Protein AF-A0A5Q4DGR4-F1 (afdb_monomer_lite)

Foldseek 3Di:
DVVVVVVVVVVVVVVVVVVVVVVVVVVVVVVVVVVVVVVVVVPDDPDADWDDLVVCVPPPPVVSVVCVVPPDGRHGDDDDD

Radius of gyration: 28.08 Å; chains: 1; bounding box: 67×24×64 Å

Sequence (81 aa):
MTNFKIILLVLAALMLAAIALGLWVHSSDRAQAAQVWAALESAREADPQLYDPTMVADLPEIAQRYFARAVEPGTEVVPEI

Structure (mmCIF, N/CA/C/O backbone):
data_AF-A0A5Q4DGR4-F1
#
_entry.id   AF-A0A5Q4DGR4-F1
#
loop_
_atom_site.group_PDB
_atom_site.id
_atom_site.type_symbol
_atom_site.label_atom_id
_atom_site.label_alt_id
_atom_site.label_comp_id
_atom_site.label_asym_id
_atom_site.label_entity_id
_atom_site.label_seq_id
_atom_site.pdbx_PDB_ins_code
_atom_site.Cartn_x
_atom_site.Cartn_y
_atom_site.Cartn_z
_atom_site.occupancy
_atom_site.B_iso_or_equiv
_atom_site.auth_seq_id
_atom_site.auth_comp_id
_atom_site.auth_asym_id
_atom_site.auth_atom_id
_atom_site.pdbx_PDB_model_num
ATOM 1 N N . MET A 1 1 ? 41.716 2.763 -33.519 1.00 63.19 1 MET A N 1
ATOM 2 C CA . MET A 1 1 ? 40.370 2.740 -34.144 1.00 63.19 1 MET A CA 1
ATOM 3 C C . MET A 1 1 ? 39.513 1.563 -33.659 1.00 63.19 1 MET A C 1
ATOM 5 O O . MET A 1 1 ? 38.360 1.786 -33.318 1.00 63.19 1 MET A O 1
ATOM 9 N N . THR A 1 2 ? 40.046 0.338 -33.562 1.00 84.75 2 THR A N 1
ATOM 10 C CA . THR A 1 2 ? 39.297 -0.861 -33.114 1.00 84.75 2 THR A CA 1
ATOM 11 C C . THR A 1 2 ? 38.842 -0.802 -31.652 1.00 84.75 2 THR A C 1
ATOM 13 O O . THR A 1 2 ? 37.681 -1.064 -31.367 1.00 84.75 2 THR A O 1
ATOM 16 N N . ASN A 1 3 ? 39.708 -0.362 -30.735 1.00 88.19 3 ASN A N 1
ATOM 17 C CA . ASN A 1 3 ? 39.382 -0.310 -29.302 1.00 88.19 3 ASN A CA 1
ATOM 18 C C . ASN A 1 3 ? 38.215 0.642 -29.001 1.00 88.19 3 ASN A C 1
ATOM 20 O O . ASN A 1 3 ? 37.342 0.319 -28.206 1.00 88.19 3 ASN A O 1
ATOM 24 N N . PHE A 1 4 ? 38.152 1.782 -29.696 1.00 91.75 4 PHE A N 1
ATOM 25 C CA . PHE A 1 4 ? 37.052 2.739 -29.560 1.00 91.75 4 PHE A CA 1
ATOM 26 C C . PHE A 1 4 ? 35.709 2.145 -30.011 1.00 91.75 4 PHE A C 1
ATOM 28 O O . PHE A 1 4 ? 34.698 2.321 -29.339 1.00 91.75 4 PHE A O 1
ATOM 35 N N . LYS A 1 5 ? 35.706 1.373 -31.107 1.00 92.19 5 LYS A N 1
ATOM 36 C CA . LYS A 1 5 ? 34.514 0.654 -31.583 1.00 92.19 5 LYS A CA 1
ATOM 37 C C . LYS A 1 5 ? 34.036 -0.401 -30.584 1.00 92.19 5 LYS A C 1
ATOM 39 O O . LYS A 1 5 ? 32.835 -0.523 -30.373 1.00 92.19 5 LYS A O 1
ATOM 44 N N . ILE A 1 6 ? 34.963 -1.133 -29.963 1.00 95.19 6 ILE A N 1
ATOM 45 C CA . ILE A 1 6 ? 34.638 -2.135 -28.936 1.00 95.19 6 ILE A CA 1
ATOM 46 C C . ILE A 1 6 ? 34.023 -1.453 -27.711 1.00 95.19 6 ILE A C 1
ATOM 48 O O . ILE A 1 6 ? 32.983 -1.894 -27.236 1.00 95.19 6 ILE A O 1
ATOM 52 N N . ILE A 1 7 ? 34.609 -0.345 -27.247 1.00 95.06 7 ILE A N 1
ATOM 53 C CA . ILE A 1 7 ? 34.075 0.429 -26.116 1.00 95.06 7 ILE A CA 1
ATOM 54 C C . ILE A 1 7 ? 32.652 0.917 -26.414 1.00 95.06 7 ILE A C 1
ATOM 56 O O . ILE A 1 7 ? 31.766 0.755 -25.579 1.00 95.06 7 ILE A O 1
ATOM 60 N N . LEU A 1 8 ? 32.411 1.454 -27.613 1.00 95.38 8 LEU A N 1
ATOM 61 C CA . LEU A 1 8 ? 31.077 1.882 -28.045 1.00 95.38 8 LEU A CA 1
ATOM 62 C C . LEU A 1 8 ? 30.068 0.730 -28.072 1.00 95.38 8 LEU A C 1
ATOM 64 O O . LEU A 1 8 ? 28.940 0.903 -27.620 1.00 95.38 8 LEU A O 1
ATOM 68 N N . LEU A 1 9 ? 30.471 -0.442 -28.568 1.00 96.00 9 LEU A N 1
ATOM 69 C CA . LEU A 1 9 ? 29.619 -1.633 -28.593 1.00 96.00 9 LEU A CA 1
ATOM 70 C C . LEU A 1 9 ? 29.248 -2.101 -27.186 1.00 96.00 9 LEU A C 1
ATOM 72 O O . LEU A 1 9 ? 28.083 -2.394 -26.927 1.00 96.00 9 LEU A O 1
ATOM 76 N N . VAL A 1 10 ? 30.219 -2.132 -26.272 1.00 96.31 10 VAL A N 1
ATOM 77 C CA . VAL A 1 10 ? 29.979 -2.501 -24.872 1.00 96.31 10 VAL A CA 1
ATOM 78 C C . VAL A 1 10 ? 29.045 -1.493 -24.209 1.00 96.31 10 VAL A C 1
ATOM 80 O O . VAL A 1 10 ? 28.088 -1.894 -23.554 1.00 96.31 10 VAL A O 1
ATOM 83 N N . LEU A 1 11 ? 29.263 -0.194 -24.418 1.00 96.81 11 LEU A N 1
ATOM 84 C CA . LEU A 1 11 ? 28.409 0.844 -23.845 1.00 96.81 11 LEU A CA 1
ATOM 85 C C . LEU A 1 11 ? 26.970 0.752 -24.371 1.00 96.81 11 LEU A C 1
ATOM 87 O O . LEU A 1 11 ? 26.024 0.830 -23.591 1.00 96.81 11 LEU A O 1
ATOM 91 N N . ALA A 1 12 ? 26.803 0.529 -25.676 1.00 96.44 12 ALA A N 1
ATOM 92 C CA . ALA A 1 12 ? 25.492 0.336 -26.284 1.00 96.44 12 ALA A CA 1
ATOM 93 C C . ALA A 1 12 ? 24.786 -0.910 -25.725 1.00 96.44 12 ALA A C 1
ATOM 95 O O . ALA A 1 12 ? 23.605 -0.846 -25.388 1.00 96.44 12 ALA A O 1
ATOM 96 N N . ALA A 1 13 ? 25.508 -2.022 -25.561 1.00 96.50 13 ALA A N 1
ATOM 97 C CA . ALA A 1 13 ? 24.964 -3.239 -24.965 1.00 96.50 13 ALA A CA 1
ATOM 98 C C . ALA A 1 13 ? 24.527 -3.020 -23.507 1.00 96.50 13 ALA A C 1
ATOM 100 O O . ALA A 1 13 ? 23.439 -3.446 -23.123 1.00 96.50 13 ALA A O 1
ATOM 101 N N . LEU A 1 14 ? 25.330 -2.306 -22.712 1.00 97.00 14 LEU A N 1
ATOM 102 C CA . LEU A 1 14 ? 24.986 -1.962 -21.331 1.00 97.00 14 LEU A CA 1
ATOM 103 C C . LEU A 1 14 ? 23.758 -1.051 -21.256 1.00 97.00 14 LEU A C 1
ATOM 105 O O . LEU A 1 14 ? 22.886 -1.282 -20.421 1.00 97.00 14 LEU A O 1
ATOM 109 N N . MET A 1 15 ? 23.646 -0.059 -22.144 1.00 96.62 15 MET A N 1
ATOM 110 C CA . MET A 1 15 ? 22.452 0.786 -22.216 1.00 96.62 15 MET A CA 1
ATOM 111 C C . MET A 1 15 ? 21.201 -0.026 -22.549 1.00 96.62 15 MET A C 1
ATOM 113 O O . MET A 1 15 ? 20.176 0.142 -21.892 1.00 96.62 15 MET A O 1
ATOM 117 N N . LEU A 1 16 ? 21.276 -0.929 -23.528 1.00 96.88 16 LEU A N 1
ATOM 118 C CA . LEU A 1 16 ? 20.145 -1.786 -23.887 1.00 96.88 16 LEU A CA 1
ATOM 119 C C . LEU A 1 16 ? 19.743 -2.709 -22.734 1.00 96.88 16 LEU A C 1
ATOM 121 O O . LEU A 1 16 ? 18.554 -2.844 -22.454 1.00 96.88 16 LEU A O 1
ATOM 125 N N . ALA A 1 17 ? 20.716 -3.290 -22.029 1.00 95.94 17 ALA A N 1
ATOM 126 C CA . ALA A 1 17 ? 20.456 -4.112 -20.852 1.00 95.94 17 ALA A CA 1
ATOM 127 C C . ALA A 1 17 ? 19.781 -3.305 -19.730 1.00 95.94 17 ALA A C 1
ATOM 129 O O . ALA A 1 17 ? 18.804 -3.770 -19.147 1.00 95.94 17 ALA A O 1
ATOM 130 N N . ALA A 1 18 ? 20.246 -2.080 -19.469 1.00 95.50 18 ALA A N 1
ATOM 131 C CA . ALA A 1 18 ? 19.650 -1.201 -18.467 1.00 95.50 18 ALA A CA 1
ATOM 132 C C . ALA A 1 18 ? 18.204 -0.817 -18.819 1.00 95.50 18 ALA A C 1
ATOM 134 O O . ALA A 1 18 ? 17.333 -0.850 -17.952 1.00 95.50 18 ALA A O 1
ATOM 135 N N . ILE A 1 19 ? 17.927 -0.508 -20.090 1.00 96.62 19 ILE A N 1
ATOM 136 C CA . ILE A 1 19 ? 16.571 -0.192 -20.562 1.00 96.62 19 ILE A CA 1
ATOM 137 C C . ILE A 1 19 ? 15.660 -1.415 -20.437 1.00 96.62 19 ILE A C 1
ATOM 139 O O . ILE A 1 19 ? 14.559 -1.302 -19.902 1.00 96.62 19 ILE A O 1
ATOM 143 N N . ALA A 1 20 ? 16.115 -2.585 -20.891 1.00 95.62 20 ALA A N 1
ATOM 144 C CA . ALA A 1 20 ? 15.345 -3.821 -20.796 1.00 95.62 20 ALA A CA 1
ATOM 145 C C . ALA A 1 20 ? 15.012 -4.165 -19.337 1.00 95.62 20 ALA A C 1
ATOM 147 O O . ALA A 1 20 ? 13.867 -4.492 -19.028 1.00 95.62 20 ALA A O 1
ATOM 148 N N . LEU A 1 21 ? 15.987 -4.020 -18.435 1.00 94.88 21 LEU A N 1
ATOM 149 C CA . LEU A 1 21 ? 15.788 -4.250 -17.008 1.00 94.88 21 LEU A CA 1
ATOM 150 C C . LEU A 1 21 ? 14.807 -3.238 -16.404 1.00 94.88 21 LEU A C 1
ATOM 152 O O . LEU A 1 21 ? 13.898 -3.634 -15.682 1.00 94.88 21 LEU A O 1
ATOM 156 N N . GLY A 1 22 ? 14.943 -1.951 -16.735 1.00 93.81 22 GLY A N 1
ATOM 157 C CA . GLY A 1 22 ? 14.036 -0.907 -16.257 1.00 93.81 22 GLY A CA 1
ATOM 158 C C . GLY A 1 22 ? 12.590 -1.129 -16.705 1.00 93.81 22 GLY A C 1
ATOM 159 O O . GLY A 1 22 ? 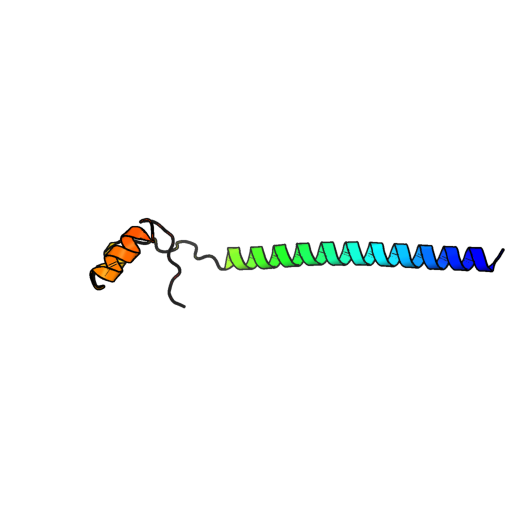11.668 -1.002 -15.901 1.00 93.81 22 GLY A O 1
ATOM 160 N N . LEU A 1 23 ? 12.383 -1.528 -17.963 1.00 94.31 23 LEU A N 1
ATOM 161 C CA . LEU A 1 23 ? 11.057 -1.876 -18.479 1.00 94.31 23 LEU A CA 1
ATOM 162 C C . LEU A 1 23 ? 10.478 -3.106 -17.775 1.00 94.31 23 LEU A C 1
ATOM 164 O O . LEU A 1 23 ? 9.295 -3.112 -17.434 1.00 94.31 23 LEU A O 1
ATOM 168 N N . TRP A 1 24 ? 11.303 -4.127 -17.534 1.00 93.62 24 TRP A N 1
ATOM 169 C CA . TRP A 1 24 ? 10.866 -5.336 -16.845 1.00 93.62 24 TRP A CA 1
ATOM 170 C C . TRP A 1 24 ? 10.447 -5.048 -15.403 1.00 93.62 24 TRP A C 1
ATOM 172 O O . TRP A 1 24 ? 9.332 -5.408 -15.026 1.00 93.62 24 TRP A O 1
ATOM 182 N N . VAL A 1 25 ? 11.269 -4.321 -14.640 1.00 94.38 25 VAL A N 1
ATOM 183 C CA . VAL A 1 25 ? 10.956 -3.924 -13.256 1.00 94.38 25 VAL A CA 1
ATOM 184 C C . VAL A 1 25 ? 9.672 -3.104 -13.210 1.00 94.38 25 VAL A C 1
ATOM 186 O O . VAL A 1 25 ? 8.746 -3.464 -12.495 1.00 94.38 25 VAL A O 1
ATOM 189 N N . HIS A 1 26 ? 9.546 -2.078 -14.054 1.00 91.25 26 HIS A N 1
ATOM 190 C CA . HIS A 1 26 ? 8.340 -1.247 -14.093 1.00 91.25 26 HIS A CA 1
ATOM 191 C C . HIS A 1 26 ? 7.076 -2.045 -14.439 1.00 91.25 26 HIS A C 1
ATOM 193 O O . HIS A 1 26 ? 6.005 -1.807 -13.880 1.00 91.25 26 HIS A O 1
ATOM 199 N N . SER A 1 27 ? 7.184 -3.005 -15.362 1.00 91.19 27 SER A N 1
ATOM 200 C CA . SER A 1 27 ? 6.064 -3.888 -15.702 1.00 91.19 27 SER A CA 1
ATOM 201 C C . SER A 1 27 ? 5.703 -4.833 -14.553 1.00 91.19 27 SER A C 1
ATOM 203 O O . SER A 1 27 ? 4.520 -5.040 -14.284 1.00 91.19 27 SER A O 1
ATOM 205 N N . SER A 1 28 ? 6.712 -5.350 -13.849 1.00 91.69 28 SER A N 1
ATOM 206 C CA . SER A 1 28 ? 6.552 -6.250 -12.711 1.00 91.69 28 SER A CA 1
ATOM 207 C C . SER A 1 28 ? 5.903 -5.533 -11.533 1.00 91.69 28 SER A C 1
ATOM 209 O O . SER A 1 28 ? 4.925 -6.036 -10.990 1.00 91.69 28 SER A O 1
ATOM 211 N N . ASP A 1 29 ? 6.366 -4.330 -11.198 1.00 90.81 29 ASP A N 1
ATOM 212 C CA . ASP A 1 29 ? 5.813 -3.520 -10.110 1.00 90.81 29 ASP A CA 1
ATOM 213 C C . ASP A 1 29 ? 4.344 -3.182 -10.366 1.00 90.81 29 ASP A C 1
ATOM 215 O O . ASP A 1 29 ? 3.502 -3.293 -9.474 1.00 90.81 29 ASP A O 1
ATOM 219 N N . ARG A 1 30 ? 3.994 -2.835 -11.613 1.00 90.06 30 ARG A N 1
ATOM 220 C CA . 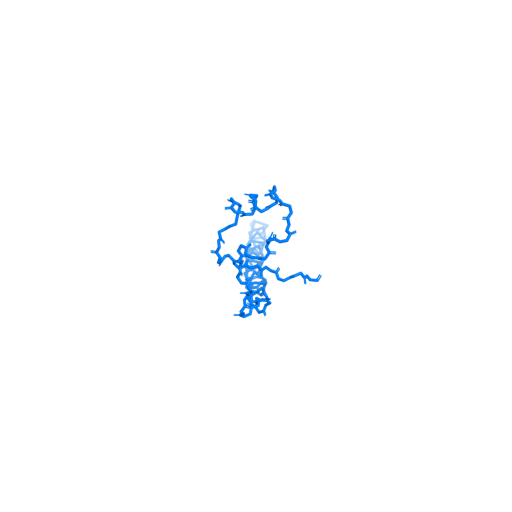ARG A 1 30 ? 2.593 -2.604 -11.991 1.00 90.06 30 ARG A CA 1
ATOM 221 C C . ARG A 1 30 ? 1.747 -3.864 -11.892 1.00 90.06 30 ARG A C 1
ATOM 223 O O . ARG A 1 30 ? 0.621 -3.789 -11.407 1.00 90.06 30 ARG A O 1
ATOM 230 N N . ALA A 1 31 ? 2.265 -5.004 -12.345 1.00 90.56 31 ALA A N 1
ATOM 231 C CA . ALA A 1 31 ? 1.556 -6.274 -12.246 1.00 90.56 31 ALA A CA 1
ATOM 232 C C . ALA A 1 31 ? 1.355 -6.688 -10.782 1.00 90.56 31 ALA A C 1
ATOM 234 O O . ALA A 1 31 ? 0.273 -7.143 -10.418 1.00 90.56 31 ALA A O 1
ATOM 235 N N . GLN A 1 32 ? 2.362 -6.481 -9.934 1.00 90.88 32 GLN A N 1
ATOM 236 C CA . GLN A 1 32 ? 2.290 -6.766 -8.508 1.00 90.88 32 GLN A CA 1
ATOM 237 C C . GLN A 1 32 ? 1.288 -5.846 -7.811 1.00 90.88 32 GLN A C 1
ATOM 239 O O . GLN A 1 32 ? 0.429 -6.333 -7.083 1.00 90.88 32 GLN A O 1
ATOM 244 N N . ALA A 1 33 ? 1.327 -4.541 -8.085 1.00 89.81 33 ALA A N 1
ATOM 245 C CA . ALA A 1 33 ? 0.352 -3.595 -7.551 1.00 89.81 33 ALA A CA 1
ATOM 246 C C . ALA A 1 33 ? -1.079 -3.965 -7.968 1.00 89.81 33 ALA A C 1
ATOM 248 O O . ALA A 1 33 ? -1.978 -3.963 -7.132 1.00 89.81 33 ALA A O 1
ATOM 249 N N . ALA A 1 34 ? -1.290 -4.337 -9.234 1.00 90.88 34 ALA A N 1
ATOM 250 C CA . ALA A 1 34 ? -2.595 -4.778 -9.720 1.00 90.88 34 ALA A CA 1
ATOM 251 C C . ALA A 1 34 ? -3.078 -6.058 -9.020 1.00 90.88 34 ALA A C 1
ATOM 253 O O . ALA A 1 34 ? -4.247 -6.148 -8.656 1.00 90.88 34 ALA A O 1
ATOM 254 N N . GLN A 1 35 ? -2.189 -7.029 -8.790 1.00 91.12 35 GLN A N 1
ATOM 255 C CA . GLN A 1 35 ? -2.522 -8.255 -8.058 1.00 91.12 35 GLN A CA 1
ATOM 256 C C . GLN A 1 35 ? -2.887 -7.977 -6.599 1.00 91.12 35 GLN A C 1
ATOM 258 O O . GLN A 1 35 ? -3.872 -8.519 -6.109 1.00 91.12 35 GLN A O 1
ATOM 263 N N . VAL A 1 36 ? -2.127 -7.115 -5.917 1.00 91.75 36 VAL A N 1
ATOM 264 C CA . VAL A 1 36 ? -2.414 -6.713 -4.532 1.00 91.75 36 VAL A CA 1
ATOM 265 C C . VAL A 1 36 ? -3.773 -6.022 -4.451 1.00 91.75 36 VAL A C 1
ATOM 267 O O . VAL A 1 36 ? -4.584 -6.379 -3.604 1.00 91.75 36 VAL A O 1
ATOM 270 N N . TRP A 1 37 ? -4.059 -5.092 -5.365 1.00 88.12 37 TRP A N 1
ATOM 271 C CA . TRP A 1 37 ? -5.364 -4.433 -5.426 1.00 88.12 37 TRP A CA 1
ATOM 272 C C . TRP A 1 37 ? -6.507 -5.409 -5.698 1.00 88.12 37 TRP A C 1
ATOM 274 O O . TRP A 1 37 ? -7.532 -5.333 -5.029 1.00 88.12 37 TRP A O 1
ATOM 284 N N . ALA A 1 38 ? -6.329 -6.355 -6.622 1.00 90.56 38 ALA A N 1
ATOM 285 C CA . ALA A 1 38 ? -7.335 -7.377 -6.893 1.00 90.56 38 ALA A CA 1
ATOM 286 C C . ALA A 1 38 ? -7.593 -8.273 -5.669 1.00 90.56 38 ALA A C 1
ATOM 288 O O . ALA A 1 38 ? -8.741 -8.602 -5.383 1.00 90.56 38 ALA A O 1
ATOM 289 N N . ALA A 1 39 ? -6.541 -8.632 -4.927 1.00 87.44 39 ALA A N 1
ATOM 290 C CA . ALA A 1 39 ? -6.666 -9.402 -3.695 1.00 87.44 39 ALA A CA 1
ATOM 291 C C . ALA A 1 39 ? -7.422 -8.620 -2.608 1.00 87.44 39 ALA A C 1
ATOM 293 O O . ALA A 1 39 ? -8.323 -9.177 -1.985 1.00 87.44 39 ALA A O 1
ATOM 294 N N . LEU A 1 40 ? -7.109 -7.332 -2.422 1.00 86.69 40 LEU A N 1
ATOM 295 C CA . LEU A 1 40 ? -7.814 -6.459 -1.476 1.00 86.69 40 LEU A CA 1
ATOM 296 C C . LEU A 1 40 ? -9.296 -6.313 -1.826 1.00 86.69 40 LEU A C 1
ATOM 298 O O . LEU A 1 40 ? -10.135 -6.453 -0.944 1.00 86.69 40 LEU A O 1
ATOM 302 N N . GLU A 1 41 ? -9.621 -6.095 -3.102 1.00 86.12 41 GLU A N 1
ATOM 303 C CA . GLU A 1 41 ? -11.014 -5.996 -3.549 1.00 86.12 41 GLU A CA 1
ATOM 304 C C . GLU A 1 41 ? -11.762 -7.315 -3.323 1.00 86.12 41 GLU A C 1
ATOM 306 O O . GLU A 1 41 ? -12.884 -7.316 -2.833 1.00 86.12 41 GLU A O 1
ATOM 311 N N . SER A 1 42 ? -11.123 -8.456 -3.607 1.00 84.38 42 SER A N 1
ATOM 312 C CA . SER A 1 42 ? -11.730 -9.773 -3.375 1.00 84.38 42 SER A CA 1
ATOM 313 C C . SER A 1 42 ? -11.927 -10.116 -1.896 1.00 84.38 42 SER A C 1
ATOM 315 O O . SER A 1 42 ? -12.774 -10.942 -1.573 1.00 84.38 42 SER A O 1
ATOM 317 N N . ALA A 1 43 ? -11.134 -9.506 -1.013 1.00 81.06 43 ALA A N 1
ATOM 318 C CA . ALA A 1 43 ? -11.224 -9.681 0.432 1.00 81.06 43 ALA A CA 1
ATOM 319 C C . ALA A 1 43 ? -12.186 -8.680 1.088 1.00 81.06 43 ALA A C 1
ATOM 321 O O . ALA A 1 43 ? -12.403 -8.755 2.298 1.00 81.06 43 ALA A O 1
ATOM 322 N N . ARG A 1 44 ? -12.742 -7.730 0.325 1.00 74.19 44 ARG A N 1
ATOM 323 C CA . ARG A 1 44 ? -13.731 -6.792 0.843 1.00 74.19 44 ARG A CA 1
ATOM 324 C C . ARG A 1 44 ? -15.021 -7.548 1.153 1.00 74.19 44 ARG A C 1
ATOM 326 O O . ARG A 1 44 ? -15.548 -8.259 0.300 1.00 74.19 44 ARG A O 1
ATOM 333 N N . GLU A 1 45 ? -15.530 -7.371 2.368 1.00 75.00 45 GLU A N 1
ATOM 334 C CA . GLU A 1 45 ? -16.858 -7.863 2.730 1.00 75.00 45 GLU A CA 1
ATOM 335 C C . GLU A 1 45 ? -17.904 -7.181 1.838 1.00 75.00 45 GLU A C 1
ATOM 337 O O . GLU A 1 45 ? -17.868 -5.962 1.657 1.00 75.00 45 GLU A O 1
ATOM 342 N N . ALA A 1 46 ? -18.808 -7.962 1.242 1.00 72.94 46 ALA A N 1
ATOM 343 C CA . ALA A 1 46 ? -19.744 -7.445 0.240 1.00 72.94 46 ALA A CA 1
ATOM 344 C C . ALA A 1 46 ? -20.846 -6.561 0.851 1.00 72.94 46 ALA A C 1
ATOM 346 O O . ALA A 1 46 ? -21.414 -5.724 0.151 1.00 72.94 46 ALA A O 1
ATOM 347 N N . ASP A 1 47 ? -21.132 -6.747 2.141 1.00 76.88 47 ASP A N 1
ATOM 348 C CA . ASP A 1 47 ? -22.105 -5.970 2.910 1.00 76.88 47 ASP A CA 1
ATOM 349 C C . ASP A 1 47 ? -21.530 -5.683 4.311 1.00 76.88 47 ASP A C 1
ATOM 351 O O . ASP A 1 47 ? -21.834 -6.393 5.275 1.00 76.88 47 ASP A O 1
ATOM 355 N N . PRO A 1 48 ? -20.596 -4.717 4.427 1.00 79.88 48 PRO A N 1
ATOM 356 C CA . PRO A 1 48 ? -19.986 -4.387 5.703 1.00 79.88 48 PRO A CA 1
ATOM 357 C C . PRO A 1 48 ? -21.040 -3.798 6.637 1.00 79.88 48 PRO A C 1
ATOM 359 O O . PRO A 1 48 ? -21.837 -2.937 6.257 1.00 79.88 48 PRO A O 1
ATOM 362 N N . GLN A 1 49 ? -21.022 -4.235 7.895 1.00 84.94 49 GLN A N 1
ATOM 363 C CA . GLN A 1 49 ? -21.904 -3.668 8.902 1.00 84.94 49 GLN A CA 1
ATOM 364 C C . GLN A 1 49 ? -21.614 -2.166 9.036 1.00 84.94 49 GLN A C 1
ATOM 366 O O . GLN A 1 49 ? -20.460 -1.738 9.043 1.00 84.94 49 GLN A O 1
ATOM 371 N N . LEU A 1 50 ? -22.660 -1.350 9.122 1.00 88.69 50 LEU A N 1
ATOM 372 C CA . LEU A 1 50 ? -22.517 0.092 9.292 1.00 88.69 50 LEU A CA 1
ATOM 373 C C . LEU A 1 50 ? -22.547 0.452 10.774 1.00 88.69 50 LEU A C 1
ATOM 375 O O . LEU A 1 50 ? -23.352 -0.090 11.530 1.00 88.69 50 LEU A O 1
ATOM 379 N N . TYR A 1 51 ? -21.699 1.394 11.176 1.00 89.44 51 TYR A N 1
ATOM 380 C CA .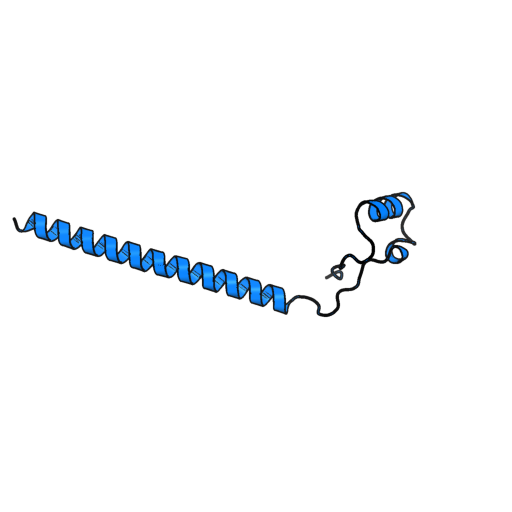 TYR A 1 51 ? -21.656 1.918 12.532 1.00 89.44 51 TYR A CA 1
ATOM 381 C C . TYR A 1 51 ? -22.999 2.555 12.903 1.00 89.44 51 TYR A C 1
ATOM 383 O O . TYR A 1 51 ? -23.397 3.578 12.335 1.00 89.44 51 TYR A O 1
ATOM 391 N N . ASP A 1 52 ? -23.660 1.969 13.897 1.00 90.62 52 ASP A N 1
ATOM 392 C CA . ASP A 1 52 ? -24.818 2.540 14.574 1.00 90.62 52 ASP A CA 1
ATOM 393 C C . ASP A 1 52 ? -24.384 2.972 15.985 1.00 90.62 52 ASP A C 1
ATOM 395 O O . ASP A 1 52 ? -23.804 2.161 16.713 1.00 90.62 52 ASP A O 1
ATOM 399 N N . PRO A 1 53 ? -24.663 4.214 16.421 1.00 91.00 53 PRO A N 1
ATOM 400 C CA . PRO A 1 53 ? -24.465 4.630 17.806 1.00 91.00 53 PRO A CA 1
ATOM 401 C C . PRO A 1 53 ? -25.046 3.673 18.862 1.00 91.00 53 PRO A C 1
ATOM 403 O O . PRO A 1 53 ? -24.551 3.651 19.990 1.00 91.00 53 PRO A O 1
ATOM 406 N N . THR A 1 54 ? -26.052 2.852 18.535 1.00 91.88 54 THR A N 1
ATOM 407 C CA . THR A 1 54 ? -26.552 1.820 19.456 1.00 91.88 54 THR A CA 1
ATOM 408 C C . THR A 1 54 ? -25.525 0.731 19.768 1.00 91.88 54 THR A C 1
ATOM 410 O O . THR A 1 54 ? -25.609 0.124 20.830 1.00 91.88 54 THR A O 1
ATOM 413 N N . MET A 1 55 ? -24.530 0.498 18.905 1.00 89.75 55 MET A N 1
ATOM 414 C CA . MET A 1 55 ? -23.464 -0.494 19.125 1.00 89.75 55 MET A CA 1
ATOM 415 C C . MET A 1 55 ? -22.594 -0.177 20.343 1.00 89.75 55 MET A C 1
ATOM 417 O O . MET A 1 55 ? -21.986 -1.070 20.925 1.00 89.75 55 MET A O 1
ATOM 421 N N . VAL A 1 56 ? -22.524 1.098 20.728 1.00 92.38 56 VAL A N 1
ATOM 422 C CA . VAL A 1 56 ? -21.715 1.574 21.857 1.00 92.38 56 VAL A CA 1
ATOM 423 C C . VAL A 1 56 ? -22.566 1.933 23.076 1.00 92.38 56 VAL A C 1
ATOM 425 O O . VAL A 1 56 ? -22.029 2.437 24.058 1.00 92.38 56 VAL A O 1
ATOM 428 N N . ALA A 1 57 ? -23.876 1.669 23.049 1.00 92.06 57 ALA A N 1
ATOM 429 C CA . ALA A 1 57 ? -24.805 2.077 24.105 1.00 92.06 57 ALA A CA 1
ATOM 430 C C . ALA A 1 57 ? -24.498 1.444 25.475 1.00 92.06 57 ALA A C 1
ATOM 432 O O . ALA A 1 57 ? -24.757 2.064 26.506 1.00 92.06 57 ALA A O 1
ATOM 433 N N . ASP A 1 58 ? -23.893 0.255 25.484 1.00 94.75 58 ASP A N 1
ATOM 434 C CA . ASP A 1 58 ? -23.499 -0.452 26.708 1.00 94.75 58 ASP A CA 1
ATOM 435 C C . ASP A 1 58 ? -22.132 0.005 27.257 1.00 94.75 58 ASP A C 1
ATOM 437 O O . ASP A 1 58 ? -21.730 -0.386 28.356 1.00 94.75 58 ASP A O 1
ATOM 441 N N . LEU A 1 59 ? -21.396 0.845 26.517 1.00 93.06 59 LEU A N 1
ATOM 442 C CA . LEU A 1 59 ? -20.105 1.375 26.958 1.00 93.06 59 LEU A CA 1
ATOM 443 C C . LEU A 1 59 ? -20.276 2.542 27.944 1.00 93.06 59 LEU A C 1
ATOM 445 O O . LEU A 1 59 ? -21.298 3.228 27.934 1.00 93.06 59 LEU A O 1
ATOM 449 N N . PRO A 1 60 ? -19.254 2.847 28.767 1.00 96.69 60 PRO A N 1
ATOM 450 C CA . PRO A 1 60 ? -19.267 4.031 29.621 1.00 96.69 60 PRO A CA 1
ATOM 451 C C . PRO A 1 60 ? -19.497 5.323 28.825 1.00 96.69 60 PRO A C 1
ATOM 453 O O . PRO A 1 60 ? -19.023 5.462 27.697 1.00 96.69 60 PRO A O 1
ATOM 456 N N . GLU A 1 61 ? -20.130 6.319 29.449 1.00 94.56 61 GLU A N 1
ATOM 457 C CA . GLU A 1 61 ? -20.483 7.604 28.816 1.00 94.56 61 GLU A CA 1
ATOM 458 C C . GLU A 1 61 ? -19.296 8.274 28.096 1.00 94.56 61 GLU A C 1
ATOM 460 O O . GLU A 1 61 ? -19.435 8.833 27.007 1.00 94.56 61 GLU A O 1
ATOM 465 N N . ILE A 1 62 ? -18.096 8.185 28.679 1.00 95.94 62 ILE A N 1
ATOM 466 C CA . ILE A 1 62 ? -16.874 8.742 28.087 1.00 95.94 62 ILE A CA 1
ATOM 467 C C . ILE A 1 62 ? -16.551 8.090 26.736 1.00 95.94 62 ILE A C 1
ATOM 469 O O . ILE A 1 62 ? -16.182 8.796 25.797 1.00 95.94 62 ILE A O 1
ATOM 473 N N . ALA A 1 63 ? -16.720 6.772 26.620 1.00 93.38 63 ALA A N 1
ATOM 474 C CA . ALA A 1 63 ? -16.501 6.052 25.371 1.00 93.38 63 ALA A CA 1
ATOM 475 C C . ALA A 1 63 ? -17.575 6.417 24.339 1.00 93.38 63 ALA A C 1
ATOM 477 O O . ALA A 1 63 ? -17.233 6.762 23.211 1.00 93.38 63 ALA A O 1
ATOM 478 N N . GLN A 1 64 ? -18.850 6.466 24.735 1.00 94.00 64 GLN A N 1
ATOM 479 C CA . GLN A 1 64 ? -19.941 6.891 23.847 1.00 94.00 64 GLN A CA 1
ATOM 480 C C . GLN A 1 64 ? -19.694 8.288 23.264 1.00 94.00 64 GLN A C 1
ATOM 482 O O . GLN A 1 64 ? -19.798 8.496 22.057 1.00 94.00 64 GLN A O 1
ATOM 487 N N . ARG A 1 65 ? -19.289 9.249 24.106 1.00 93.69 65 ARG A N 1
ATOM 488 C CA . ARG A 1 65 ? -18.950 10.614 23.672 1.00 93.69 65 ARG A CA 1
ATOM 489 C C . ARG A 1 65 ? -17.742 10.667 22.748 1.00 93.69 65 ARG A C 1
ATOM 491 O O . ARG A 1 65 ? -17.695 11.531 21.873 1.00 93.69 65 ARG A O 1
ATOM 498 N N . TYR A 1 66 ? -16.756 9.800 22.968 1.00 94.56 66 TYR A N 1
ATOM 499 C CA . TYR A 1 66 ? -15.618 9.685 22.068 1.00 94.56 66 TYR A CA 1
ATOM 500 C C . TYR A 1 66 ? -16.077 9.207 20.688 1.00 94.56 66 TYR A C 1
ATOM 502 O O . TYR A 1 66 ? -15.827 9.904 19.707 1.00 94.56 66 TYR A O 1
ATOM 510 N N . PHE A 1 67 ? -16.821 8.099 20.614 1.00 93.00 67 PHE A N 1
ATOM 511 C CA . PHE A 1 67 ? -17.311 7.557 19.345 1.00 93.00 67 PHE A CA 1
ATOM 512 C C . PHE A 1 67 ? -18.260 8.515 18.620 1.00 93.00 67 PHE A C 1
ATOM 514 O O . PHE A 1 67 ? -18.093 8.731 17.427 1.00 93.00 67 PHE A O 1
ATOM 521 N N . ALA A 1 68 ? -19.161 9.189 19.339 1.00 92.12 68 ALA A N 1
ATOM 522 C CA . ALA A 1 68 ? -20.050 10.204 18.767 1.00 92.12 68 ALA A CA 1
ATOM 523 C C . ALA A 1 68 ? -19.309 11.400 18.137 1.00 92.12 68 ALA A C 1
ATOM 525 O O . ALA A 1 68 ? -19.881 12.123 17.326 1.00 92.12 68 ALA A O 1
ATOM 526 N N . ARG A 1 69 ? -18.050 11.645 18.523 1.00 93.12 69 ARG A N 1
ATOM 527 C CA . ARG A 1 69 ? -17.191 12.667 17.909 1.00 93.12 69 ARG A CA 1
ATOM 528 C C . ARG A 1 69 ? -16.276 12.095 16.829 1.00 93.12 69 ARG A C 1
ATOM 530 O O . ARG A 1 69 ? -15.945 12.811 15.891 1.00 93.12 69 ARG A O 1
ATOM 537 N N . ALA A 1 70 ? -15.788 10.876 17.024 1.00 93.25 70 ALA A N 1
ATOM 538 C CA . ALA A 1 70 ? -14.732 10.287 16.212 1.00 93.25 70 ALA A CA 1
ATOM 539 C C . ALA A 1 70 ? -15.256 9.543 14.978 1.00 93.25 70 ALA A C 1
ATOM 541 O O . ALA A 1 70 ? -14.514 9.416 14.008 1.00 93.25 70 ALA A O 1
ATOM 542 N N . VAL A 1 71 ? -16.498 9.051 15.014 1.00 90.94 71 VAL A N 1
ATOM 543 C CA . VAL A 1 71 ? -17.072 8.199 13.969 1.00 90.94 71 VAL A CA 1
ATOM 544 C C . VAL A 1 71 ? -18.435 8.740 13.554 1.00 90.94 71 VAL A C 1
ATOM 546 O O . VAL A 1 71 ? -19.317 8.952 14.387 1.00 90.94 71 VAL A O 1
ATOM 549 N N . GLU A 1 72 ? -18.610 8.960 12.253 1.00 91.25 72 GLU A N 1
ATOM 550 C CA . GLU A 1 72 ? -19.897 9.360 11.689 1.00 91.25 72 GLU A CA 1
ATOM 551 C C . GLU A 1 72 ? -20.832 8.135 11.601 1.00 91.25 72 GLU A C 1
ATOM 553 O O . GLU A 1 72 ? -20.393 7.067 11.156 1.00 91.25 72 GLU A O 1
ATOM 558 N N . PRO A 1 73 ? -22.106 8.235 12.028 1.00 88.75 73 PRO A N 1
ATOM 559 C CA . PRO A 1 73 ? -23.087 7.166 11.836 1.00 88.75 73 PRO A CA 1
ATOM 560 C C . PRO A 1 73 ? -23.167 6.742 10.367 1.00 88.75 73 PRO A C 1
ATOM 562 O O . PRO A 1 73 ? -23.230 7.592 9.482 1.00 88.75 73 PRO A O 1
ATOM 565 N N . GLY A 1 74 ? -23.167 5.436 10.105 1.00 86.50 74 GLY A N 1
ATOM 566 C CA . GLY A 1 74 ? -23.119 4.902 8.741 1.00 86.50 74 GLY A CA 1
ATOM 567 C C . GLY A 1 74 ? -21.710 4.626 8.202 1.00 86.50 74 GLY A C 1
ATOM 568 O O . GLY A 1 74 ? -21.586 4.196 7.061 1.00 86.50 74 GLY A O 1
ATOM 569 N N . THR A 1 75 ? -20.651 4.843 8.989 1.00 88.50 75 THR A N 1
ATOM 570 C CA . THR A 1 75 ? -19.287 4.422 8.616 1.00 88.50 75 THR A CA 1
ATOM 571 C C . THR A 1 75 ? -19.192 2.892 8.582 1.00 88.50 75 THR A C 1
ATOM 573 O O . THR A 1 75 ? -19.643 2.243 9.521 1.00 88.50 75 THR A O 1
ATOM 576 N N . GLU A 1 76 ? -18.594 2.308 7.538 1.00 87.75 76 GLU A N 1
ATOM 577 C CA . GLU A 1 76 ? -18.341 0.858 7.454 1.00 87.75 76 GLU A CA 1
ATOM 578 C C . GLU A 1 76 ? -17.446 0.404 8.628 1.00 87.75 76 GLU A C 1
ATO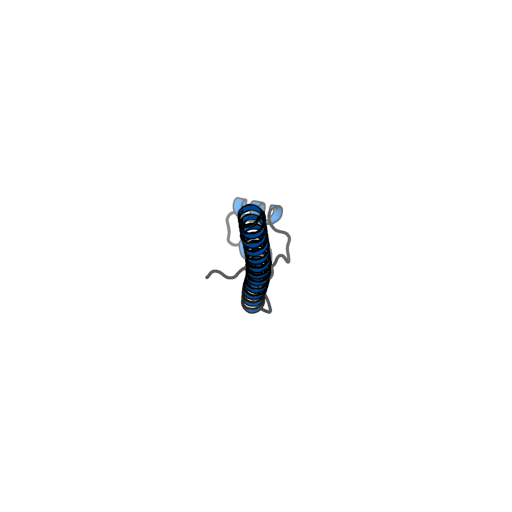M 580 O O . GLU A 1 76 ? -16.363 0.960 8.834 1.00 87.75 76 GLU A O 1
ATOM 585 N N . VAL A 1 77 ? -17.881 -0.595 9.403 1.00 82.88 77 VAL A N 1
ATOM 586 C CA . VAL A 1 77 ? -17.067 -1.214 10.460 1.00 82.88 77 VAL A CA 1
ATOM 587 C C . VAL A 1 77 ? -16.486 -2.536 9.975 1.00 82.88 77 VAL A C 1
ATOM 589 O O . VAL A 1 77 ? -17.158 -3.342 9.335 1.00 82.88 77 VAL A O 1
ATOM 592 N N . VAL A 1 78 ? -15.209 -2.758 10.283 1.00 76.69 78 VAL A N 1
ATOM 593 C CA . VAL A 1 78 ? -14.540 -4.027 9.987 1.00 76.69 78 VAL A CA 1
ATOM 594 C C . VAL A 1 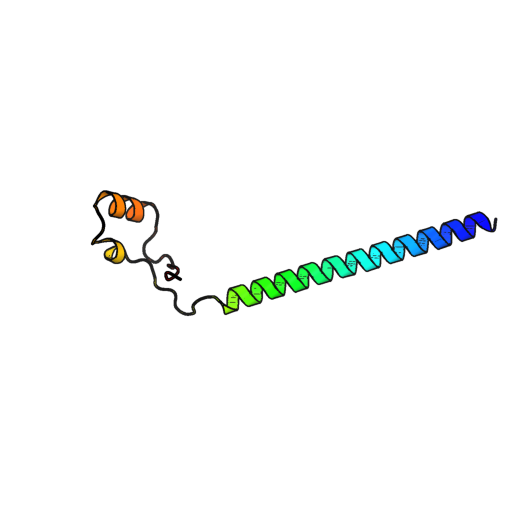78 ? -14.894 -5.019 11.100 1.00 76.69 78 VAL A C 1
ATOM 596 O O . VAL A 1 78 ? -14.706 -4.672 12.270 1.00 76.69 78 VAL A O 1
ATOM 599 N N . PRO A 1 79 ? -15.406 -6.223 10.781 1.00 65.12 79 PRO A N 1
ATOM 600 C CA . PRO A 1 79 ? -15.679 -7.233 11.796 1.00 65.12 79 PRO A CA 1
ATOM 601 C C . PRO A 1 79 ? -14.385 -7.660 12.507 1.00 65.12 79 PRO A C 1
ATOM 603 O O . PRO A 1 79 ? -13.309 -7.691 11.909 1.00 65.12 79 PRO A O 1
ATOM 606 N N . GLU A 1 80 ? -14.497 -7.958 13.803 1.00 60.53 80 GLU A N 1
ATOM 607 C CA . GLU A 1 80 ? -13.395 -8.471 14.622 1.00 60.53 80 GLU A CA 1
ATOM 608 C C . GLU A 1 80 ? -12.916 -9.817 14.046 1.00 60.53 80 GLU A C 1
ATOM 610 O O . GLU A 1 80 ? -13.732 -10.712 13.815 1.00 60.53 80 GLU A O 1
ATOM 615 N N . ILE A 1 81 ? -11.615 -9.918 13.744 1.00 54.97 81 ILE A N 1
ATOM 616 C CA . ILE A 1 81 ? -10.979 -11.097 13.122 1.00 54.97 81 ILE A CA 1
ATOM 617 C C . ILE A 1 81 ? -10.655 -12.153 14.176 1.00 54.97 81 ILE A C 1
ATOM 619 O O . ILE A 1 81 ? -10.058 -11.765 15.207 1.00 54.97 81 ILE A O 1
#

pLDDT: mean 89.17, std 8.46, range [54.97, 97.0]

Secondary structure (DSSP, 8-state):
-HHHHHHHHHHHHHHHHHHHHHHHHHHHHHHHHHHHHHHHHHTS-SSPPBP-GGGGTTS-HHHHHHHH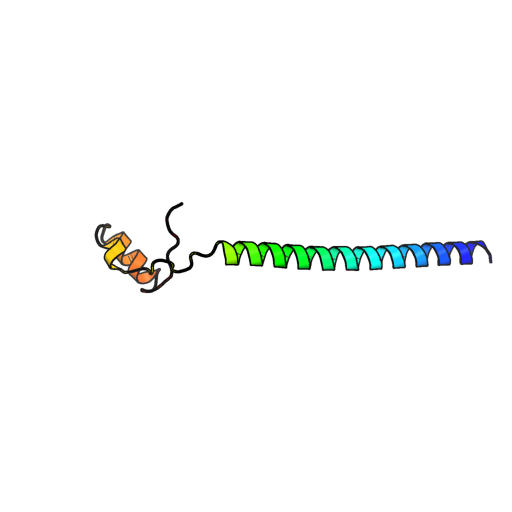HHS-TTPBPPPP-